Protein AF-A0A9Q8IME8-F1 (afdb_monomer_lite)

pLDDT: mean 80.78, std 16.56, range [41.34, 97.31]

Foldseek 3Di:
DWDFLVRLCVLLVHDSVVLVVVCVVVVQDFDDQDPNTGTHDLVSSLVSCVVSVNDDPVNPVPPPDPVVVVVVVVVVVVVVVVVVVVVVVVVVVVVVVVVVVVVVVVVVVVVVVVVVVVVVVVVVVVVVVVVVVCVVPPPDDDDDDPPDPPPPPD

Secondary structure (DSSP, 8-state):
--EEHHHHHHHHT--HHHHHHHHHHTT----EEETTEEEE-HHHHHHHHHHTT---HHHHTT---HHHHHHHHHHHHHHHHHHHHHHHHHHHHHHHHHHHHHHHHHHHHHHHHHHHHHHHHHHHHHHHHHHHHHHTT-----------TTTT--

Radius of gyration: 44.39 Å; chains: 1; bounding box: 103×38×106 Å

Organism: NCBI:txid1899430

Structure (mmCIF, N/CA/C/O backbone):
data_AF-A0A9Q8IME8-F1
#
_entry.id   AF-A0A9Q8IME8-F1
#
loop_
_atom_site.group_PDB
_atom_site.id
_atom_site.type_symbol
_atom_site.label_atom_id
_atom_site.label_alt_id
_atom_site.label_comp_id
_atom_site.label_asym_id
_atom_site.label_entity_id
_atom_site.label_seq_id
_atom_site.pdbx_PDB_ins_code
_atom_site.Cartn_x
_atom_site.Cartn_y
_atom_site.Cartn_z
_atom_site.occupancy
_atom_site.B_iso_or_equiv
_atom_site.auth_seq_id
_atom_site.auth_comp_id
_atom_site.auth_asym_id
_atom_site.auth_atom_id
_atom_site.pdbx_PDB_model_num
ATOM 1 N N . MET A 1 1 ? 28.560 6.405 -28.138 1.00 79.06 1 MET A N 1
ATOM 2 C CA . MET A 1 1 ? 29.482 5.252 -28.256 1.00 79.06 1 MET A CA 1
ATOM 3 C C . MET A 1 1 ? 28.680 3.964 -28.167 1.00 79.06 1 MET A C 1
ATOM 5 O O . MET A 1 1 ? 27.737 3.918 -27.381 1.00 79.06 1 MET A O 1
ATOM 9 N N . ASN A 1 2 ? 29.039 2.941 -28.942 1.00 86.38 2 ASN A N 1
ATOM 10 C CA . ASN A 1 2 ? 28.345 1.652 -28.912 1.00 86.38 2 ASN A CA 1
ATOM 11 C C . ASN A 1 2 ? 28.849 0.824 -27.726 1.00 86.38 2 ASN A C 1
ATOM 13 O O . ASN A 1 2 ? 30.058 0.684 -27.546 1.00 86.38 2 ASN A O 1
ATOM 17 N N . LYS A 1 3 ? 27.932 0.315 -26.897 1.00 89.38 3 LYS A N 1
ATOM 18 C CA . LYS A 1 3 ? 28.258 -0.471 -25.697 1.00 89.38 3 LYS A CA 1
ATOM 19 C C . LYS A 1 3 ? 27.879 -1.936 -25.884 1.00 89.38 3 LYS A C 1
ATOM 21 O O . LYS A 1 3 ? 26.931 -2.268 -26.597 1.00 89.38 3 LYS A O 1
ATOM 26 N N . THR A 1 4 ? 28.638 -2.815 -25.240 1.00 93.12 4 THR A N 1
ATOM 27 C CA . THR A 1 4 ? 28.345 -4.255 -25.165 1.00 93.12 4 THR A CA 1
ATOM 28 C C . THR A 1 4 ? 27.375 -4.559 -24.026 1.00 93.12 4 THR A C 1
ATOM 30 O O . THR A 1 4 ? 27.270 -3.791 -23.071 1.00 93.12 4 THR A O 1
ATOM 33 N N . ILE A 1 5 ? 26.722 -5.724 -24.066 1.00 91.56 5 ILE A N 1
ATOM 34 C CA . ILE A 1 5 ? 25.859 -6.193 -22.963 1.00 91.56 5 ILE A CA 1
ATOM 35 C C . ILE A 1 5 ? 26.624 -6.287 -21.647 1.00 91.56 5 ILE A C 1
ATOM 37 O O . ILE A 1 5 ? 26.067 -5.962 -20.607 1.00 91.56 5 ILE A O 1
ATOM 41 N N . LYS A 1 6 ? 27.900 -6.692 -21.682 1.00 92.38 6 LYS A N 1
ATOM 42 C CA . LYS A 1 6 ? 28.738 -6.734 -20.479 1.00 92.38 6 LYS A CA 1
ATOM 43 C C . LYS A 1 6 ? 28.860 -5.344 -19.857 1.00 92.38 6 LYS A C 1
ATOM 45 O O . LYS A 1 6 ? 28.536 -5.190 -18.694 1.00 92.38 6 LYS A O 1
ATOM 50 N N . GLN A 1 7 ? 29.232 -4.343 -20.649 1.00 91.44 7 GLN A N 1
ATOM 51 C CA . GLN A 1 7 ? 29.352 -2.969 -20.158 1.00 91.44 7 GLN A CA 1
ATOM 52 C C . GLN A 1 7 ? 28.011 -2.421 -19.661 1.00 91.44 7 GLN A C 1
ATOM 54 O O . GLN A 1 7 ? 27.973 -1.778 -18.624 1.00 91.44 7 GLN A O 1
ATOM 59 N N . MET A 1 8 ? 26.914 -2.692 -20.373 1.00 90.31 8 MET A N 1
ATOM 60 C CA . MET A 1 8 ? 25.571 -2.281 -19.950 1.00 90.31 8 MET A CA 1
ATOM 61 C C . MET A 1 8 ? 25.170 -2.929 -18.616 1.00 90.31 8 MET A C 1
ATOM 63 O O . MET A 1 8 ? 24.669 -2.243 -17.733 1.00 90.31 8 MET A O 1
ATOM 67 N N . ALA A 1 9 ? 25.431 -4.227 -18.453 1.00 92.12 9 ALA A N 1
ATOM 68 C CA . ALA A 1 9 ? 25.197 -4.967 -17.215 1.00 92.12 9 ALA A CA 1
ATOM 69 C C . ALA A 1 9 ? 26.011 -4.411 -16.047 1.00 92.12 9 ALA A C 1
ATOM 71 O O . ALA A 1 9 ? 25.449 -4.180 -14.981 1.00 92.12 9 ALA A O 1
ATOM 72 N N . ASP A 1 10 ? 27.302 -4.162 -16.273 1.00 92.88 10 ASP A N 1
ATOM 73 C CA . ASP A 1 10 ? 28.213 -3.637 -15.257 1.00 92.88 10 ASP A CA 1
ATOM 74 C C . ASP A 1 10 ? 27.793 -2.212 -14.829 1.00 92.88 10 ASP A C 1
ATOM 76 O O . ASP A 1 10 ? 27.796 -1.907 -13.642 1.00 92.88 10 ASP A O 1
ATOM 80 N N . ILE A 1 11 ? 27.346 -1.367 -15.772 1.00 89.06 11 ILE A N 1
ATOM 81 C CA . ILE A 1 11 ? 26.822 -0.010 -15.505 1.00 89.06 11 ILE A CA 1
ATOM 82 C C . ILE A 1 11 ? 25.523 -0.051 -14.685 1.00 89.06 11 ILE A C 1
ATOM 84 O O . ILE A 1 11 ? 25.350 0.731 -13.755 1.00 89.06 11 ILE A O 1
ATOM 88 N N . MET A 1 12 ? 24.604 -0.951 -15.039 1.00 87.75 12 MET A N 1
ATOM 89 C CA . MET A 1 12 ? 23.302 -1.086 -14.377 1.00 87.75 12 MET A CA 1
ATOM 90 C C . MET A 1 12 ? 23.356 -1.898 -13.075 1.00 87.75 12 MET A C 1
ATOM 92 O O . MET A 1 12 ? 22.376 -1.921 -12.338 1.00 87.75 12 MET A O 1
ATOM 96 N N . GLY A 1 13 ? 24.452 -2.615 -12.811 1.00 89.69 13 GLY A N 1
ATOM 97 C CA . GLY A 1 13 ? 24.538 -3.566 -11.702 1.00 89.69 13 GLY A CA 1
ATOM 98 C C . GLY A 1 13 ? 23.589 -4.765 -11.842 1.00 89.69 13 GLY A C 1
ATOM 99 O O . GLY A 1 13 ? 23.205 -5.367 -10.842 1.00 89.69 13 GLY A O 1
ATOM 100 N N . ILE A 1 14 ? 23.181 -5.123 -13.067 1.00 91.31 14 ILE A N 1
ATOM 101 C CA . ILE A 1 14 ? 22.224 -6.214 -13.324 1.00 91.31 14 ILE A CA 1
ATOM 102 C C . ILE A 1 14 ? 22.875 -7.402 -14.026 1.00 91.31 14 ILE A C 1
ATOM 104 O O . ILE A 1 14 ? 23.868 -7.285 -14.737 1.00 91.31 14 ILE A O 1
ATOM 108 N N . ASN A 1 15 ? 22.275 -8.583 -13.876 1.00 93.44 15 ASN A N 1
ATOM 109 C CA . ASN A 1 15 ? 22.768 -9.791 -14.531 1.00 93.44 15 ASN A CA 1
ATOM 110 C C . ASN A 1 15 ? 22.649 -9.685 -16.067 1.00 93.44 15 ASN A C 1
ATOM 112 O O . ASN A 1 15 ? 21.565 -9.425 -16.594 1.00 93.44 15 ASN A O 1
ATOM 116 N N . LYS A 1 16 ? 23.738 -9.986 -16.789 1.00 94.12 16 LYS A N 1
ATOM 117 C CA . LYS A 1 16 ? 23.797 -10.015 -18.266 1.00 94.12 16 LYS A CA 1
ATOM 118 C C . LYS A 1 16 ? 22.659 -10.818 -18.894 1.00 94.12 16 LYS A C 1
ATOM 120 O O . LYS A 1 16 ? 22.121 -10.410 -19.917 1.00 94.12 16 LYS A O 1
ATOM 125 N N . LEU A 1 17 ? 22.269 -11.935 -18.276 1.00 93.62 17 LEU A N 1
ATOM 126 C CA . LEU A 1 17 ? 21.200 -12.806 -18.762 1.00 93.62 17 LEU A CA 1
ATOM 127 C C . LEU A 1 17 ? 19.836 -12.106 -18.772 1.00 93.62 17 LEU A C 1
ATOM 129 O O . LEU A 1 17 ? 19.024 -12.374 -19.653 1.00 93.62 17 LEU A O 1
ATOM 133 N N . ARG A 1 18 ? 19.581 -11.177 -17.838 1.00 93.19 18 ARG A N 1
ATOM 134 C CA . ARG A 1 18 ? 18.352 -10.367 -17.857 1.00 93.19 18 ARG A CA 1
ATOM 135 C C . ARG A 1 18 ? 18.310 -9.453 -19.077 1.00 93.19 18 ARG A C 1
ATOM 137 O O . ARG A 1 18 ? 17.263 -9.342 -19.705 1.00 93.19 18 ARG A O 1
ATOM 144 N N . ILE A 1 19 ? 19.447 -8.856 -19.433 1.00 92.31 19 ILE A N 1
ATOM 145 C CA . ILE A 1 19 ? 19.562 -8.015 -20.628 1.00 92.31 19 ILE A CA 1
ATOM 146 C C . ILE A 1 19 ? 19.405 -8.864 -21.894 1.00 92.31 19 ILE A C 1
ATOM 148 O O . ILE A 1 19 ? 18.641 -8.477 -22.769 1.00 92.31 19 ILE A O 1
ATOM 152 N N . TYR A 1 20 ? 20.050 -10.037 -21.972 1.00 93.56 20 TYR A N 1
ATOM 153 C CA . TYR A 1 20 ? 19.874 -10.966 -23.100 1.00 93.56 20 TYR A CA 1
ATOM 154 C C . TYR A 1 20 ? 18.406 -11.347 -23.299 1.00 93.56 20 TYR A C 1
ATOM 156 O O . TYR A 1 20 ? 17.873 -11.161 -24.384 1.00 93.56 20 TYR A O 1
ATOM 164 N N . ARG A 1 21 ? 17.720 -11.768 -22.230 1.00 94.19 21 ARG A N 1
ATOM 165 C CA . ARG A 1 21 ? 16.289 -12.105 -22.279 1.00 94.19 21 ARG A CA 1
ATOM 166 C C . ARG A 1 21 ? 15.424 -10.957 -22.786 1.00 94.19 21 ARG A C 1
ATOM 168 O O . ARG A 1 21 ? 14.466 -11.192 -23.512 1.00 94.19 21 ARG A O 1
ATOM 175 N N . PHE A 1 22 ? 15.730 -9.728 -22.380 1.00 92.69 22 PHE A N 1
ATOM 176 C CA . PHE A 1 22 ? 14.997 -8.556 -22.845 1.00 92.69 22 PHE A CA 1
ATOM 177 C C . PHE A 1 22 ? 15.259 -8.266 -24.328 1.00 92.69 22 PHE A C 1
ATOM 179 O O . PHE A 1 22 ? 14.318 -7.977 -25.062 1.00 92.69 22 PHE A O 1
ATOM 186 N N . ILE A 1 23 ? 16.513 -8.377 -24.767 1.00 91.94 23 ILE A N 1
ATOM 187 C CA . ILE A 1 23 ? 16.913 -8.196 -26.167 1.00 91.94 23 ILE A CA 1
ATOM 188 C C . ILE A 1 23 ? 16.227 -9.223 -27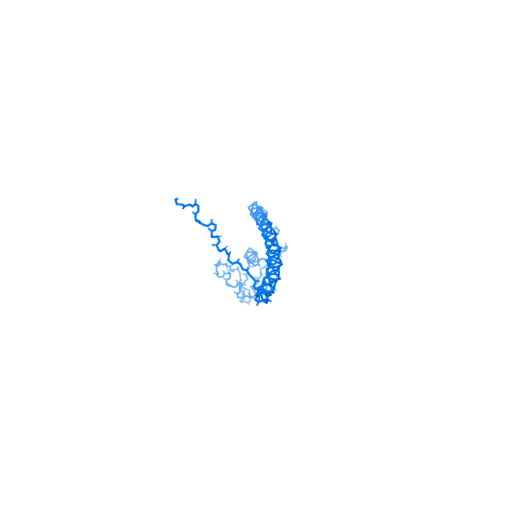.064 1.00 91.94 23 ILE A C 1
ATOM 190 O O . ILE A 1 23 ? 15.645 -8.830 -28.070 1.00 91.94 23 ILE A O 1
ATOM 194 N N . ASP A 1 24 ? 16.242 -10.497 -26.666 1.00 92.12 24 ASP A N 1
ATOM 195 C CA . ASP A 1 24 ? 15.622 -11.588 -27.421 1.00 92.12 24 ASP A CA 1
ATOM 196 C C . ASP A 1 24 ? 14.093 -11.445 -27.456 1.00 92.12 24 ASP A C 1
ATOM 198 O O . ASP A 1 24 ? 13.475 -11.670 -28.485 1.00 92.12 24 ASP A O 1
ATOM 202 N N . LYS A 1 25 ? 13.466 -11.015 -26.351 1.00 92.75 25 LYS A N 1
ATOM 203 C CA . LYS A 1 25 ? 12.008 -10.812 -26.285 1.00 92.75 25 LYS A CA 1
ATOM 204 C C . LYS A 1 25 ? 11.512 -9.668 -27.179 1.00 92.75 25 LYS A C 1
ATOM 206 O O . LYS A 1 25 ? 10.365 -9.701 -27.610 1.00 92.75 25 LYS A O 1
ATOM 211 N N . ASN A 1 26 ? 12.330 -8.638 -27.388 1.00 90.75 26 ASN A N 1
ATOM 212 C CA . ASN A 1 26 ? 11.953 -7.430 -28.132 1.00 90.75 26 ASN A CA 1
ATOM 213 C C . ASN A 1 26 ? 12.647 -7.342 -29.501 1.00 90.75 26 ASN A C 1
ATOM 215 O O . ASN A 1 26 ? 12.661 -6.269 -30.102 1.00 90.75 26 ASN A O 1
ATOM 219 N N . ASP A 1 27 ? 13.268 -8.435 -29.958 1.00 89.12 27 ASP A N 1
ATOM 220 C CA . ASP A 1 27 ? 13.984 -8.533 -31.234 1.00 89.12 27 ASP A CA 1
ATOM 221 C C . ASP A 1 27 ? 14.959 -7.366 -31.492 1.00 89.12 27 ASP A C 1
ATOM 223 O O . ASP A 1 27 ? 15.079 -6.828 -32.601 1.00 89.12 27 ASP A O 1
ATOM 227 N N . ILE A 1 28 ? 15.687 -6.949 -30.448 1.00 89.62 28 ILE A N 1
ATOM 228 C CA . ILE A 1 28 ? 16.588 -5.794 -30.527 1.00 89.62 28 ILE A CA 1
ATOM 229 C C . ILE A 1 28 ? 17.846 -6.181 -31.307 1.00 89.62 28 ILE A C 1
ATOM 231 O O . ILE A 1 28 ? 18.695 -6.949 -30.846 1.00 89.62 28 ILE A O 1
ATOM 235 N N . LYS A 1 29 ? 18.008 -5.597 -32.497 1.00 88.56 29 LYS A N 1
ATOM 236 C CA . LYS A 1 29 ? 19.150 -5.883 -33.372 1.00 88.56 29 LYS A CA 1
ATOM 237 C C . LYS A 1 29 ? 20.446 -5.279 -32.827 1.00 88.56 29 LYS A C 1
ATOM 239 O O . LYS A 1 29 ? 20.508 -4.112 -32.440 1.00 88.56 29 LYS A O 1
ATOM 244 N N . SER A 1 30 ? 21.511 -6.079 -32.847 1.00 87.88 30 SER A N 1
ATOM 245 C CA . SER A 1 30 ? 22.869 -5.596 -32.592 1.00 87.88 30 SER A CA 1
ATOM 246 C C . SER A 1 30 ? 23.374 -4.773 -33.772 1.00 87.88 30 SER A C 1
ATOM 248 O O . SER A 1 30 ? 23.145 -5.143 -34.920 1.00 87.88 30 SER A O 1
ATOM 250 N N . SER A 1 31 ? 24.124 -3.715 -33.485 1.00 84.56 31 SER A N 1
ATOM 251 C CA . SER A 1 31 ? 24.699 -2.829 -34.500 1.00 84.56 31 SER A CA 1
ATOM 252 C C . SER A 1 31 ? 25.931 -3.447 -35.155 1.00 84.56 31 SER A C 1
ATOM 254 O O . SER A 1 31 ? 25.994 -3.620 -36.369 1.00 84.56 31 SER A O 1
ATOM 256 N N . LYS A 1 32 ? 26.923 -3.819 -34.338 1.00 84.31 32 LYS A N 1
ATOM 257 C CA . LYS A 1 32 ? 28.200 -4.385 -34.797 1.00 84.31 32 LYS A CA 1
ATOM 258 C C . LYS A 1 32 ? 28.719 -5.414 -33.811 1.00 84.31 32 LYS A C 1
ATOM 260 O O . LYS A 1 32 ? 28.449 -5.316 -32.613 1.00 84.31 32 LYS A O 1
ATOM 265 N N . THR A 1 33 ? 29.533 -6.338 -34.295 1.00 86.81 33 THR A N 1
ATOM 266 C CA . THR A 1 33 ? 30.288 -7.263 -33.447 1.00 86.81 33 THR A CA 1
ATOM 267 C C . THR A 1 33 ? 31.737 -6.799 -33.399 1.00 86.81 33 THR A C 1
ATOM 269 O O . THR A 1 33 ? 32.400 -6.759 -34.430 1.00 86.81 33 THR A O 1
ATOM 272 N N . ILE A 1 34 ? 32.221 -6.425 -32.215 1.00 83.06 34 ILE A N 1
ATOM 273 C CA . ILE A 1 34 ? 33.609 -5.995 -31.994 1.00 83.06 34 ILE A CA 1
ATOM 274 C C . ILE A 1 34 ? 34.245 -6.994 -31.031 1.00 83.06 34 ILE A C 1
ATOM 276 O O . ILE A 1 34 ? 33.692 -7.246 -29.962 1.00 83.06 34 ILE A O 1
ATOM 280 N N . ASN A 1 35 ? 35.381 -7.587 -31.411 1.00 81.12 35 ASN A N 1
ATOM 281 C CA . ASN A 1 35 ? 36.097 -8.597 -30.617 1.00 81.12 35 ASN A CA 1
ATOM 282 C C . ASN A 1 35 ? 35.188 -9.744 -30.126 1.00 81.12 35 ASN A C 1
ATOM 284 O O . ASN A 1 35 ? 35.228 -10.132 -28.961 1.00 81.12 35 ASN A O 1
ATOM 288 N N . GLY A 1 36 ? 34.303 -10.239 -30.999 1.00 80.69 36 GLY A N 1
ATOM 289 C CA . GLY A 1 36 ? 33.353 -11.313 -30.678 1.00 80.69 36 GLY A CA 1
ATOM 290 C C . GLY A 1 36 ? 32.161 -10.894 -29.804 1.00 80.69 36 GLY A C 1
ATOM 291 O O . GLY A 1 36 ? 31.260 -11.700 -29.584 1.00 80.69 36 GLY A O 1
ATOM 292 N N . ALA A 1 37 ? 32.097 -9.641 -29.341 1.00 86.69 37 ALA A N 1
ATOM 293 C CA . ALA A 1 37 ? 30.993 -9.127 -28.538 1.00 86.69 37 ALA A CA 1
ATOM 294 C C . ALA A 1 37 ? 30.022 -8.281 -29.376 1.00 86.69 37 ALA A C 1
ATOM 296 O O . ALA A 1 37 ? 30.426 -7.352 -30.080 1.00 86.69 37 ALA A O 1
ATOM 297 N N . LYS A 1 38 ? 28.717 -8.563 -29.255 1.00 90.56 38 LYS A N 1
ATOM 298 C CA . LYS A 1 38 ? 27.653 -7.741 -29.849 1.00 90.56 38 LYS A CA 1
ATOM 299 C C . LYS A 1 38 ? 27.597 -6.373 -29.160 1.00 90.56 38 LYS A C 1
ATOM 301 O O . LYS A 1 38 ? 27.493 -6.286 -27.933 1.00 90.56 38 LYS A O 1
ATOM 306 N N . THR A 1 39 ? 27.638 -5.318 -29.961 1.00 91.62 39 THR A N 1
ATOM 307 C CA . THR A 1 39 ? 27.492 -3.922 -29.538 1.00 91.62 39 THR A CA 1
ATOM 308 C C . THR A 1 39 ? 26.165 -3.358 -30.027 1.00 91.62 39 THR A C 1
ATOM 310 O O . THR A 1 39 ? 25.659 -3.751 -31.080 1.00 91.62 39 THR A O 1
ATOM 313 N N . TYR A 1 40 ? 25.602 -2.439 -29.254 1.00 90.75 40 TYR A N 1
ATOM 314 C CA . TYR A 1 40 ? 24.282 -1.862 -29.497 1.00 90.75 40 TYR A CA 1
ATOM 315 C C . TYR A 1 40 ? 24.414 -0.361 -29.741 1.00 90.75 40 TYR A C 1
ATOM 317 O O . TYR A 1 40 ? 25.242 0.294 -29.103 1.00 90.75 40 TYR A O 1
ATOM 325 N N . ASP A 1 41 ? 23.623 0.182 -30.667 1.00 90.62 41 ASP A N 1
ATOM 326 C CA . ASP A 1 41 ? 23.587 1.624 -30.947 1.00 90.62 41 ASP A CA 1
ATOM 327 C C . ASP A 1 41 ? 22.918 2.398 -29.811 1.00 90.62 41 ASP A C 1
ATOM 329 O O . ASP A 1 41 ? 22.278 1.816 -28.935 1.00 90.62 41 ASP A O 1
ATOM 333 N N . LYS A 1 42 ? 23.054 3.731 -29.818 1.00 87.38 42 LYS A N 1
ATOM 334 C CA . LYS A 1 42 ? 22.507 4.595 -28.760 1.00 87.38 42 LYS A CA 1
ATOM 335 C C . LYS A 1 42 ? 20.996 4.394 -28.570 1.00 87.38 42 LYS A C 1
ATOM 337 O O . LYS A 1 42 ? 20.548 4.345 -27.435 1.00 87.38 42 LYS A O 1
ATOM 342 N N . THR A 1 43 ? 20.237 4.207 -29.649 1.00 86.38 43 THR A N 1
ATOM 343 C CA . THR A 1 43 ? 18.782 3.963 -29.611 1.00 86.38 43 THR A CA 1
ATOM 344 C C . THR A 1 43 ? 18.432 2.659 -28.891 1.00 86.38 43 THR A C 1
ATOM 346 O O . THR A 1 43 ? 17.637 2.661 -27.954 1.00 86.38 43 THR A O 1
ATOM 349 N N . ALA A 1 44 ? 19.085 1.557 -29.268 1.00 87.69 44 ALA A N 1
ATOM 350 C CA . ALA A 1 44 ? 18.925 0.257 -28.620 1.00 87.69 44 ALA A CA 1
ATOM 351 C C . ALA A 1 44 ? 19.371 0.294 -27.149 1.00 87.69 44 ALA A C 1
ATOM 353 O O . ALA A 1 44 ? 18.703 -0.271 -26.288 1.00 87.69 44 ALA A O 1
ATOM 354 N N . GLN A 1 45 ? 20.463 1.004 -26.846 1.00 88.81 45 GLN A N 1
ATOM 355 C CA . GLN A 1 45 ? 20.916 1.221 -25.472 1.00 88.81 45 GLN A CA 1
ATOM 356 C C . GLN A 1 45 ? 19.866 1.971 -24.641 1.00 88.81 45 GLN A C 1
ATOM 358 O O . GLN A 1 45 ? 19.556 1.524 -23.543 1.00 88.81 45 GLN A O 1
ATOM 363 N N . THR A 1 46 ? 19.287 3.063 -25.155 1.00 85.69 46 THR A N 1
ATOM 364 C CA . THR A 1 46 ? 18.240 3.825 -24.451 1.00 85.69 46 THR A CA 1
ATOM 365 C C . THR A 1 46 ? 17.015 2.961 -24.159 1.00 85.69 46 THR A C 1
ATOM 367 O O . THR A 1 46 ? 16.517 2.985 -23.040 1.00 85.69 46 THR A O 1
ATOM 370 N N . LEU A 1 47 ? 16.563 2.145 -25.117 1.00 87.56 47 LEU A N 1
ATOM 371 C CA . LEU A 1 47 ? 15.445 1.217 -24.896 1.00 87.56 47 LEU A CA 1
ATOM 372 C C . LEU A 1 47 ? 15.742 0.215 -23.772 1.00 87.56 47 LEU A C 1
ATOM 374 O O . LEU A 1 47 ? 14.897 -0.018 -22.909 1.00 87.56 47 LEU A O 1
ATOM 378 N N . ILE A 1 48 ? 16.955 -0.344 -23.760 1.00 88.50 48 ILE A N 1
ATOM 379 C CA . ILE A 1 48 ? 17.401 -1.270 -22.715 1.00 88.50 48 ILE A CA 1
ATOM 380 C C . ILE A 1 48 ? 17.447 -0.559 -21.356 1.00 88.50 48 ILE A C 1
ATOM 382 O O . ILE A 1 48 ? 16.861 -1.059 -20.399 1.00 88.50 48 ILE A O 1
ATOM 386 N N . TYR A 1 49 ? 18.095 0.605 -21.260 1.00 89.44 49 TYR A N 1
ATOM 387 C CA . TYR A 1 49 ? 18.202 1.353 -20.003 1.00 89.44 49 TYR A CA 1
ATOM 388 C C . TYR A 1 49 ? 16.831 1.765 -19.457 1.00 89.44 49 TYR A C 1
ATOM 390 O O . TYR A 1 49 ? 16.557 1.534 -18.280 1.00 89.44 49 TYR A O 1
ATOM 398 N N . ASN A 1 50 ? 15.945 2.282 -20.314 1.00 85.88 50 ASN A N 1
ATOM 399 C CA . ASN A 1 50 ? 14.599 2.703 -19.925 1.00 85.88 50 ASN A CA 1
ATOM 400 C C . ASN A 1 50 ? 13.769 1.534 -19.385 1.00 85.88 50 ASN A C 1
ATOM 402 O O . ASN A 1 50 ? 13.101 1.684 -18.366 1.00 85.88 50 ASN A O 1
ATOM 406 N N . ASN A 1 51 ? 13.850 0.353 -20.011 1.00 88.19 51 ASN A N 1
ATOM 407 C CA . ASN A 1 51 ? 13.144 -0.834 -19.526 1.00 88.19 51 ASN A CA 1
ATOM 408 C C . ASN A 1 51 ? 13.580 -1.242 -18.109 1.00 88.19 51 ASN A C 1
ATOM 410 O O . ASN A 1 51 ? 12.765 -1.717 -17.321 1.00 88.19 51 ASN A O 1
ATOM 414 N N . PHE A 1 52 ? 14.861 -1.073 -17.781 1.00 87.62 52 PHE A N 1
ATOM 415 C CA . PHE A 1 52 ? 15.396 -1.404 -16.459 1.00 87.62 52 PHE A CA 1
ATOM 416 C C . PHE A 1 52 ? 15.370 -0.224 -15.475 1.00 87.62 52 PHE A C 1
ATOM 418 O O . PHE A 1 52 ? 15.918 -0.346 -14.384 1.00 87.62 52 PHE A O 1
ATOM 425 N N . GLY A 1 53 ? 14.732 0.897 -15.833 1.00 80.38 53 GLY A N 1
ATOM 426 C CA . GLY A 1 53 ? 14.636 2.082 -14.977 1.00 80.38 53 GLY A CA 1
ATOM 427 C C . GLY A 1 53 ? 15.975 2.783 -14.736 1.00 80.38 53 GLY A C 1
ATOM 428 O O . GLY A 1 53 ? 16.106 3.537 -13.775 1.00 80.38 53 GLY A O 1
ATOM 429 N N . TYR A 1 54 ? 16.980 2.531 -15.579 1.00 81.31 54 TYR A N 1
ATOM 430 C CA . TYR A 1 54 ? 18.298 3.132 -15.432 1.00 81.31 54 TYR A CA 1
ATOM 431 C C . TYR A 1 54 ? 18.313 4.536 -16.043 1.00 81.31 54 TYR A C 1
ATOM 433 O O . TYR A 1 54 ? 18.297 4.703 -17.264 1.00 81.31 54 TYR A O 1
ATOM 441 N N . GLN A 1 55 ? 18.360 5.551 -15.184 1.00 68.94 55 GLN A N 1
ATOM 442 C CA . GLN A 1 55 ? 18.409 6.954 -15.578 1.00 68.94 55 GLN A CA 1
ATOM 443 C C . GLN A 1 55 ? 19.867 7.395 -15.763 1.00 68.94 55 GLN A C 1
ATOM 445 O O . GLN A 1 55 ? 20.560 7.699 -14.801 1.00 68.94 55 GLN A O 1
ATOM 450 N N . ASN A 1 56 ? 20.350 7.408 -17.009 1.00 65.62 56 ASN A N 1
ATOM 451 C CA . ASN A 1 56 ? 21.594 8.105 -17.351 1.00 65.62 56 ASN A CA 1
ATOM 452 C C . ASN A 1 56 ? 21.273 9.526 -17.838 1.00 65.62 56 ASN A C 1
ATOM 454 O O . ASN A 1 56 ? 20.608 9.671 -18.869 1.00 65.62 56 ASN A O 1
ATOM 458 N N . ASP A 1 57 ? 21.862 10.550 -17.220 1.00 57.69 57 ASP A N 1
ATOM 459 C CA . ASP A 1 57 ? 21.727 11.955 -17.646 1.00 57.69 57 ASP A CA 1
ATOM 460 C C . ASP A 1 57 ? 22.136 12.194 -19.119 1.00 57.69 57 ASP A C 1
ATOM 462 O O . ASP A 1 57 ? 21.551 13.028 -19.813 1.00 57.69 57 ASP A O 1
ATOM 466 N N . ASP A 1 58 ? 23.068 11.394 -19.653 1.00 59.09 58 ASP A N 1
ATOM 467 C CA . ASP A 1 58 ? 23.541 11.454 -21.050 1.00 59.09 58 ASP A CA 1
ATOM 468 C C . ASP A 1 58 ? 22.517 10.974 -22.108 1.00 59.09 58 ASP A C 1
ATOM 470 O O . ASP A 1 58 ? 22.699 11.183 -23.321 1.00 59.09 58 ASP A O 1
ATOM 474 N N . TYR A 1 59 ? 21.461 10.277 -21.675 1.00 55.22 59 TYR A N 1
ATOM 475 C CA . TYR A 1 59 ? 20.456 9.648 -22.547 1.00 55.22 59 TYR A CA 1
ATOM 476 C C . TYR A 1 59 ? 19.046 10.214 -22.327 1.00 55.22 59 TYR A C 1
ATOM 478 O O . TYR A 1 59 ? 18.168 9.935 -23.140 1.00 55.22 59 TYR A O 1
ATOM 486 N N . ILE A 1 60 ? 18.842 11.041 -21.294 1.00 53.47 60 ILE A N 1
ATOM 487 C CA . ILE A 1 60 ? 17.546 11.658 -20.957 1.00 53.47 60 ILE A CA 1
ATOM 488 C C . ILE A 1 60 ? 17.276 12.942 -21.765 1.00 53.47 60 ILE A C 1
ATOM 490 O O . ILE A 1 60 ? 16.123 13.285 -22.005 1.00 53.47 60 ILE A O 1
ATOM 494 N N . LYS A 1 61 ? 18.305 13.616 -22.297 1.00 47.00 61 LYS A N 1
ATOM 495 C CA . LYS A 1 61 ? 18.173 14.907 -23.015 1.00 47.00 61 LYS A CA 1
ATOM 496 C C . LYS A 1 61 ? 17.523 14.855 -24.415 1.00 47.00 61 LYS A C 1
ATOM 498 O O . LYS A 1 61 ? 17.757 15.750 -25.217 1.00 47.00 61 LYS A O 1
ATOM 503 N N . GLY A 1 62 ? 16.768 13.811 -24.758 1.00 46.66 62 GLY A N 1
ATOM 504 C CA . GLY A 1 62 ? 16.313 13.582 -26.137 1.00 46.66 62 GLY A CA 1
ATOM 505 C C . GLY A 1 62 ? 14.832 13.283 -26.344 1.00 46.66 62 GLY A C 1
ATOM 506 O O . GLY A 1 62 ? 14.471 12.966 -27.472 1.00 46.66 62 GLY A O 1
ATOM 507 N N . SER A 1 63 ? 13.987 13.345 -25.312 1.00 48.31 63 SER A N 1
ATOM 508 C CA . SER A 1 63 ? 12.547 13.091 -25.467 1.00 48.31 63 SER A CA 1
ATOM 509 C C . SER A 1 63 ? 11.725 14.281 -24.979 1.00 48.31 63 SER A C 1
ATOM 511 O O . SER A 1 63 ? 10.978 14.187 -24.013 1.00 48.31 63 SER A O 1
ATOM 513 N N . ASP A 1 64 ? 11.827 15.409 -25.686 1.00 49.25 64 ASP A N 1
ATOM 514 C CA . ASP A 1 64 ? 10.807 16.472 -25.661 1.00 49.25 64 ASP A CA 1
ATOM 515 C C . ASP A 1 64 ? 9.576 16.030 -26.478 1.00 49.25 64 ASP A C 1
ATOM 517 O O . ASP A 1 64 ? 9.065 16.737 -27.348 1.00 49.25 64 ASP A O 1
ATOM 521 N N . ASN A 1 65 ? 9.105 14.806 -26.241 1.00 56.19 65 ASN A N 1
ATOM 522 C CA . ASN A 1 65 ? 7.908 14.297 -26.879 1.00 56.19 65 ASN A CA 1
ATOM 523 C C . ASN A 1 65 ? 6.716 14.712 -26.021 1.00 56.19 65 ASN A C 1
ATOM 525 O O . ASN A 1 65 ? 6.557 14.273 -24.887 1.00 56.19 65 ASN A O 1
ATOM 529 N N . LYS A 1 66 ? 5.835 15.540 -26.586 1.00 57.19 66 LYS A N 1
ATOM 530 C CA . LYS A 1 66 ? 4.547 15.954 -25.994 1.00 57.19 66 LYS A CA 1
ATOM 531 C C . LYS A 1 66 ? 3.735 14.769 -25.427 1.00 57.19 66 LYS A C 1
ATOM 533 O O . LYS A 1 66 ? 2.976 14.944 -24.482 1.00 57.19 66 LYS A O 1
ATOM 538 N N . ALA A 1 67 ? 3.936 13.569 -25.980 1.00 58.62 67 ALA A N 1
ATOM 539 C CA . ALA A 1 67 ? 3.364 12.312 -25.504 1.00 58.62 67 ALA A CA 1
ATOM 540 C C . ALA A 1 67 ? 3.887 11.873 -24.120 1.00 58.62 67 ALA A C 1
ATOM 542 O O . ALA A 1 67 ? 3.094 11.428 -23.299 1.00 58.62 67 ALA A O 1
ATOM 543 N N . ASP A 1 68 ? 5.179 12.053 -23.821 1.00 60.78 68 ASP A N 1
ATOM 544 C CA . ASP A 1 68 ? 5.749 11.704 -22.512 1.00 60.78 68 ASP A CA 1
ATOM 545 C C . ASP A 1 68 ? 5.208 12.623 -21.412 1.00 60.78 68 ASP A C 1
ATOM 547 O O . ASP A 1 68 ? 4.956 12.169 -20.298 1.00 60.78 68 ASP A O 1
ATOM 551 N N . LYS A 1 69 ? 4.949 13.898 -21.731 1.00 63.78 69 LYS A N 1
ATOM 552 C CA . LYS A 1 69 ? 4.339 14.844 -20.789 1.00 63.78 69 LYS A CA 1
ATOM 553 C C . LYS A 1 69 ? 2.903 14.452 -20.430 1.00 63.78 69 LYS A C 1
ATOM 555 O O . LYS A 1 69 ? 2.579 14.420 -19.249 1.00 63.78 69 LYS A O 1
ATOM 560 N N . ASN A 1 70 ? 2.093 14.071 -21.419 1.00 68.38 70 ASN A N 1
ATOM 561 C CA . ASN A 1 70 ? 0.731 13.584 -21.176 1.00 68.38 70 ASN A CA 1
ATOM 562 C C . ASN A 1 70 ? 0.729 12.290 -20.344 1.00 68.38 70 ASN A C 1
ATOM 564 O O . ASN A 1 70 ? -0.039 12.176 -19.398 1.00 68.38 70 ASN A O 1
ATOM 568 N N . ILE A 1 71 ? 1.637 11.346 -20.623 1.00 71.25 71 ILE A N 1
ATOM 569 C CA . ILE A 1 71 ? 1.767 10.106 -19.833 1.00 71.25 71 ILE A CA 1
ATOM 570 C C . ILE A 1 71 ? 2.199 10.408 -18.388 1.00 71.25 71 ILE A C 1
ATOM 572 O O . ILE A 1 71 ? 1.784 9.723 -17.454 1.00 71.25 71 ILE A O 1
ATOM 576 N N . ILE A 1 72 ? 3.054 11.413 -18.179 1.00 74.75 72 ILE A N 1
ATOM 577 C CA . ILE A 1 72 ? 3.455 11.857 -16.837 1.00 74.75 72 ILE A CA 1
ATOM 578 C C . ILE A 1 72 ? 2.276 12.516 -16.107 1.00 74.75 72 ILE A C 1
ATOM 580 O O . ILE A 1 72 ? 2.084 12.251 -14.923 1.00 74.75 72 ILE A O 1
ATOM 584 N N . GLU A 1 73 ? 1.479 13.334 -16.794 1.00 75.88 73 GLU A N 1
ATOM 585 C CA . GLU A 1 73 ? 0.274 13.962 -16.237 1.00 75.88 73 GLU A CA 1
ATOM 586 C C . GLU A 1 73 ? -0.777 12.909 -15.842 1.00 75.88 73 GLU A C 1
ATOM 588 O O . GLU A 1 73 ? -1.201 12.898 -14.688 1.00 75.88 73 GLU A O 1
ATOM 593 N N . GLU A 1 74 ? -1.077 11.936 -16.710 1.00 76.00 74 GLU A N 1
ATOM 594 C CA . GLU A 1 74 ? -1.978 10.809 -16.402 1.00 76.00 74 GLU A CA 1
ATOM 595 C C . GLU A 1 74 ? -1.488 9.984 -15.201 1.00 76.00 74 GLU A C 1
ATOM 597 O O . GLU A 1 74 ? -2.261 9.621 -14.311 1.00 76.00 74 GLU A O 1
ATOM 602 N N . LYS A 1 75 ? -0.178 9.711 -15.123 1.00 80.69 75 LYS A N 1
ATOM 603 C CA . LYS A 1 75 ? 0.412 9.021 -13.966 1.00 80.69 75 LYS A CA 1
ATOM 604 C C . LYS A 1 75 ? 0.280 9.837 -12.683 1.00 80.69 75 LYS A C 1
ATOM 606 O O . LYS A 1 75 ? 0.043 9.255 -11.629 1.00 80.69 75 LYS A O 1
ATOM 611 N N . ASN A 1 76 ? 0.425 11.158 -12.751 1.00 83.81 76 ASN A N 1
ATOM 612 C CA . ASN A 1 76 ? 0.275 12.032 -11.588 1.00 83.81 76 ASN A CA 1
ATOM 613 C C . ASN A 1 76 ? -1.178 12.096 -11.104 1.00 83.81 76 ASN A C 1
ATOM 615 O O . ASN A 1 76 ? -1.410 12.059 -9.895 1.00 83.81 76 ASN A O 1
ATOM 619 N N . GLU A 1 77 ? -2.147 12.140 -12.019 1.00 84.62 77 GLU A N 1
ATOM 620 C CA . GLU A 1 77 ? -3.573 12.064 -11.684 1.00 84.62 77 GLU A CA 1
ATOM 621 C C . GLU A 1 77 ? -3.923 10.727 -11.030 1.00 84.62 77 GLU A C 1
ATOM 623 O O . GLU A 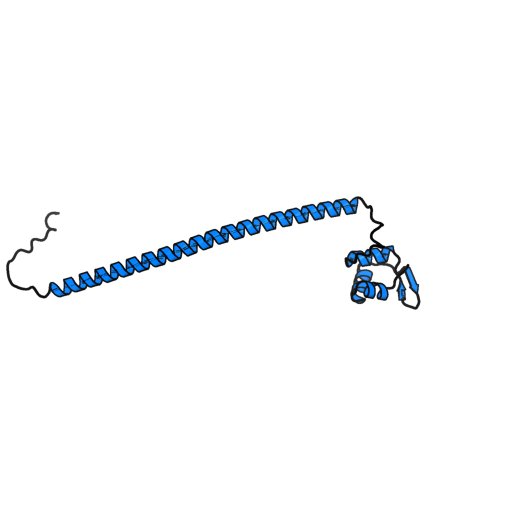1 77 ? -4.574 10.701 -9.987 1.00 84.62 77 GLU A O 1
ATOM 628 N N . PHE A 1 78 ? -3.407 9.619 -11.568 1.00 86.81 78 PHE A N 1
ATOM 629 C CA . PHE A 1 78 ? -3.600 8.296 -10.979 1.00 86.81 78 PHE A CA 1
ATOM 630 C C . PHE A 1 78 ? -2.963 8.174 -9.586 1.00 86.81 78 PHE A C 1
ATOM 632 O O . PHE A 1 78 ? -3.568 7.629 -8.665 1.00 86.81 78 PHE A O 1
ATOM 639 N N . ILE A 1 79 ? -1.763 8.734 -9.391 1.00 89.00 79 ILE A N 1
ATOM 640 C CA . ILE A 1 79 ? -1.117 8.795 -8.071 1.00 89.00 79 ILE A CA 1
ATOM 641 C C . ILE A 1 79 ? -1.957 9.615 -7.090 1.00 89.00 79 ILE A C 1
ATOM 643 O O . ILE A 1 79 ? -2.061 9.236 -5.924 1.00 89.00 79 ILE A O 1
ATOM 647 N N . LYS A 1 80 ? -2.545 10.731 -7.534 1.00 91.00 80 LYS A N 1
ATOM 648 C CA . LYS A 1 80 ? -3.426 11.546 -6.693 1.00 91.00 80 LYS A CA 1
ATOM 649 C C . LYS A 1 80 ? -4.675 10.762 -6.293 1.00 91.00 80 LYS A C 1
ATOM 651 O O . LYS A 1 80 ? -4.961 10.682 -5.108 1.00 91.00 80 LYS A O 1
ATOM 656 N N . PHE A 1 81 ? -5.333 10.107 -7.247 1.00 93.06 81 PHE A N 1
ATOM 657 C CA . PHE A 1 81 ? -6.489 9.255 -6.974 1.00 93.06 81 PHE A CA 1
ATOM 658 C C . PHE A 1 81 ? -6.172 8.161 -5.942 1.00 93.06 81 PHE A C 1
ATOM 660 O O . PHE A 1 81 ? -6.910 7.990 -4.978 1.00 93.06 81 PHE A O 1
ATOM 667 N N . ILE A 1 82 ? -5.032 7.473 -6.086 1.00 92.19 82 ILE A N 1
ATOM 668 C CA . ILE A 1 82 ? -4.597 6.462 -5.110 1.00 92.19 82 ILE A CA 1
ATOM 669 C C . ILE A 1 82 ? -4.368 7.078 -3.727 1.00 92.19 82 ILE A C 1
ATOM 671 O O . ILE A 1 82 ? -4.713 6.459 -2.723 1.00 92.19 82 ILE A O 1
ATOM 675 N N . LYS A 1 83 ? -3.763 8.269 -3.647 1.00 93.19 83 LYS A N 1
ATOM 676 C CA . LYS A 1 83 ? -3.554 8.953 -2.363 1.00 93.19 83 LYS A CA 1
ATOM 677 C C . LYS A 1 83 ? -4.879 9.292 -1.691 1.00 93.19 83 LYS A C 1
ATOM 679 O O . LYS A 1 83 ? -5.020 9.003 -0.507 1.00 93.19 83 LYS A O 1
ATOM 684 N N . ASP A 1 84 ? -5.823 9.834 -2.452 1.00 93.69 84 ASP A N 1
ATOM 685 C CA . ASP A 1 84 ? -7.150 10.195 -1.956 1.00 93.69 84 ASP A CA 1
ATOM 686 C C . ASP A 1 84 ? -7.895 8.937 -1.457 1.00 93.69 84 ASP A C 1
ATOM 688 O O . ASP A 1 84 ? -8.446 8.934 -0.357 1.00 93.69 84 ASP A O 1
ATOM 692 N N . GLU A 1 85 ? -7.825 7.820 -2.193 1.00 93.81 85 GLU A N 1
ATOM 693 C CA . GLU A 1 85 ? -8.441 6.551 -1.776 1.00 93.81 85 GLU A CA 1
ATOM 694 C C . GLU A 1 85 ? -7.775 5.951 -0.520 1.00 93.81 85 GLU A C 1
ATOM 696 O O . GLU A 1 85 ? -8.450 5.389 0.347 1.00 93.81 85 GLU A O 1
ATOM 701 N N . VAL A 1 86 ? -6.451 6.073 -0.384 1.00 94.00 86 VAL A N 1
ATOM 702 C CA . VAL A 1 86 ? -5.732 5.656 0.833 1.00 94.00 86 VAL A CA 1
ATOM 703 C C . VAL A 1 86 ? -6.143 6.510 2.031 1.00 94.00 86 VAL A C 1
ATOM 705 O O . VAL A 1 86 ? -6.352 5.970 3.118 1.00 94.00 86 VAL A O 1
ATOM 708 N N . GLU A 1 87 ? -6.279 7.821 1.849 1.00 94.62 87 GLU A N 1
ATOM 709 C CA . GLU A 1 87 ? -6.731 8.730 2.901 1.00 94.62 87 GLU A CA 1
ATOM 710 C C . GLU A 1 87 ? -8.162 8.401 3.344 1.00 94.62 87 GLU A C 1
ATOM 712 O O . GLU A 1 87 ? -8.428 8.285 4.541 1.00 94.62 87 GLU A O 1
ATOM 717 N N . GLU A 1 88 ? -9.070 8.147 2.398 1.00 95.44 88 GLU A N 1
ATOM 718 C CA . GLU A 1 88 ? -10.442 7.747 2.707 1.00 95.44 88 GLU A CA 1
ATOM 719 C C . GLU A 1 88 ? -10.490 6.428 3.493 1.00 95.44 88 GLU A C 1
ATOM 721 O O . GLU A 1 88 ? -11.174 6.338 4.517 1.00 95.44 88 GLU A O 1
ATOM 726 N N . LYS A 1 89 ? -9.721 5.415 3.075 1.00 94.81 89 LYS A N 1
ATOM 727 C CA . LYS A 1 89 ? -9.635 4.138 3.801 1.00 94.81 89 LYS A CA 1
ATOM 728 C C . LYS A 1 89 ? -9.051 4.311 5.204 1.00 94.81 89 LYS A C 1
ATOM 730 O O . LYS A 1 89 ? -9.547 3.679 6.133 1.00 94.81 89 LYS A O 1
ATOM 735 N N . ASN A 1 90 ? -8.051 5.173 5.387 1.00 94.94 90 ASN A N 1
ATOM 736 C CA . ASN A 1 90 ? -7.510 5.473 6.716 1.00 94.94 90 ASN A CA 1
ATOM 737 C C . ASN A 1 90 ? -8.561 6.143 7.612 1.00 94.94 90 ASN A C 1
ATOM 739 O O . ASN A 1 90 ? -8.748 5.723 8.750 1.00 94.94 90 ASN A O 1
ATOM 743 N N . ASN A 1 91 ? -9.326 7.098 7.079 1.00 95.44 91 ASN A N 1
ATOM 744 C CA . ASN A 1 91 ? -10.429 7.721 7.813 1.00 95.44 91 ASN A CA 1
ATOM 745 C C . ASN A 1 91 ? -11.512 6.698 8.209 1.00 95.44 91 ASN A C 1
ATOM 747 O O . ASN A 1 91 ? -12.071 6.763 9.306 1.00 95.44 91 ASN A O 1
ATOM 751 N N . GLN A 1 92 ? -11.809 5.727 7.338 1.00 95.75 92 GLN A N 1
ATOM 752 C CA . GLN A 1 92 ? -12.719 4.623 7.663 1.00 95.75 92 GLN A CA 1
ATOM 753 C C . GLN A 1 92 ? -12.162 3.737 8.787 1.00 95.75 92 GLN A C 1
ATOM 755 O O . GLN A 1 92 ? -12.915 3.377 9.693 1.00 95.75 92 GLN A O 1
ATOM 760 N N . ILE A 1 93 ? -10.862 3.423 8.768 1.00 95.69 93 ILE A N 1
ATOM 761 C CA . ILE A 1 93 ? -10.192 2.659 9.832 1.00 95.69 93 ILE A CA 1
ATOM 762 C C . ILE A 1 93 ? -10.289 3.397 11.169 1.00 95.69 93 ILE A C 1
ATOM 764 O O . ILE A 1 93 ? -10.703 2.793 12.157 1.00 95.69 93 ILE A O 1
ATOM 768 N N . ASP A 1 94 ? -10.007 4.699 11.195 1.00 95.44 94 ASP A N 1
ATOM 769 C CA . ASP A 1 94 ? -10.096 5.509 12.415 1.00 95.44 94 ASP A CA 1
ATOM 770 C C . ASP A 1 94 ? -11.517 5.519 12.995 1.00 95.44 94 ASP A C 1
ATOM 772 O O . ASP A 1 94 ? -11.714 5.430 14.210 1.00 95.44 94 ASP A O 1
ATOM 776 N N . ASN A 1 95 ? -12.534 5.598 12.135 1.00 95.38 95 ASN A N 1
ATOM 777 C CA . ASN A 1 95 ? -13.930 5.540 12.563 1.00 95.38 95 ASN A CA 1
ATOM 778 C C . ASN A 1 95 ? -14.306 4.160 13.116 1.00 95.38 95 ASN A C 1
ATOM 780 O O . ASN A 1 95 ? -14.935 4.078 14.173 1.00 95.38 95 ASN A O 1
ATOM 784 N N . LEU A 1 96 ? -13.893 3.081 12.446 1.00 96.25 96 LEU A N 1
ATOM 785 C CA . LEU A 1 96 ? -14.111 1.716 12.931 1.00 96.25 96 LEU A CA 1
ATOM 786 C C . LEU A 1 96 ? -13.408 1.478 14.270 1.00 96.25 96 LEU A C 1
ATOM 788 O O . LEU A 1 96 ? -13.984 0.852 15.158 1.00 96.25 96 LEU A O 1
ATOM 792 N N . GLN A 1 97 ? -12.204 2.021 14.446 1.00 95.25 97 GLN A N 1
ATOM 793 C CA . GLN A 1 97 ? -11.460 1.920 15.695 1.00 95.25 97 GLN A CA 1
ATOM 794 C C . GLN A 1 97 ? -12.166 2.663 16.835 1.00 95.25 97 GLN A C 1
ATOM 796 O O . GLN A 1 97 ? -12.358 2.089 17.904 1.00 95.25 97 GLN A O 1
ATOM 801 N N . LYS A 1 98 ? -12.675 3.878 16.591 1.00 96.25 98 LYS A N 1
ATOM 802 C CA . LYS A 1 98 ? -13.502 4.602 17.575 1.00 96.25 98 LYS A CA 1
ATOM 803 C C . LYS A 1 98 ? -14.760 3.822 17.967 1.00 96.25 98 LYS A C 1
ATOM 805 O O . LYS A 1 98 ? -15.094 3.769 19.148 1.00 96.25 98 LYS A O 1
ATOM 810 N N . MET A 1 99 ? -15.459 3.216 17.003 1.00 95.50 99 MET A N 1
ATOM 811 C CA . MET A 1 99 ? -16.649 2.400 17.291 1.00 95.50 99 MET A CA 1
ATOM 812 C C . MET A 1 99 ? -16.297 1.149 18.102 1.00 95.50 99 MET A C 1
ATOM 814 O O . MET A 1 99 ? -17.025 0.789 19.028 1.00 95.50 99 MET A O 1
ATOM 818 N N . LEU A 1 100 ? -15.169 0.507 17.791 1.00 96.69 100 LEU A N 1
ATOM 819 C CA . LEU A 1 100 ? -14.675 -0.641 18.543 1.00 96.69 100 LEU A CA 1
ATOM 820 C C . LEU A 1 100 ? -14.354 -0.257 19.993 1.00 96.69 100 LEU A C 1
ATOM 822 O O . LEU A 1 100 ? -14.778 -0.956 20.912 1.00 96.69 100 LEU A O 1
ATOM 826 N N . ASP A 1 101 ? -13.669 0.865 20.203 1.00 97.31 101 ASP A N 1
ATOM 827 C CA . ASP A 1 101 ? -13.339 1.365 21.539 1.00 97.31 101 ASP A CA 1
ATOM 828 C C . ASP A 1 101 ? -14.608 1.678 22.347 1.00 97.31 101 ASP A C 1
ATOM 830 O O . ASP A 1 101 ? -14.721 1.288 23.511 1.00 97.31 101 ASP A O 1
ATOM 834 N N . GLN A 1 102 ? -15.609 2.307 21.721 1.00 96.69 102 GLN A N 1
ATOM 835 C CA . GLN A 1 102 ? -16.918 2.549 22.339 1.00 96.69 102 GLN A CA 1
ATOM 836 C C . GLN A 1 102 ? -17.605 1.240 22.745 1.00 96.69 102 GLN A C 1
ATOM 838 O O . GLN A 1 102 ? -18.101 1.117 23.866 1.00 96.69 102 GLN A O 1
ATOM 843 N N . GLN A 1 103 ? -17.605 0.234 21.868 1.00 95.88 103 GLN A N 1
ATOM 844 C CA . GLN A 1 103 ? -18.198 -1.068 22.163 1.00 95.88 103 GLN A CA 1
ATOM 845 C C . GLN A 1 103 ? -17.469 -1.785 23.309 1.00 95.88 103 GLN A C 1
ATOM 847 O O . GLN A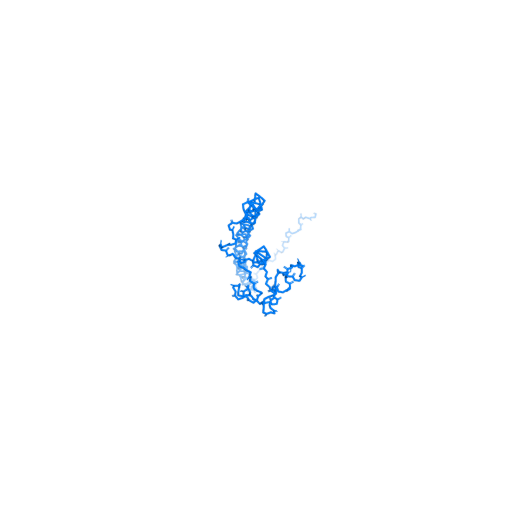 1 103 ? -18.110 -2.405 24.161 1.00 95.88 103 GLN A O 1
ATOM 852 N N . GLN A 1 104 ? -16.138 -1.694 23.363 1.00 95.75 104 GLN A N 1
ATOM 853 C CA . GLN A 1 104 ? -15.351 -2.262 24.455 1.00 95.75 104 GLN A CA 1
ATOM 854 C C . GLN A 1 104 ? -15.665 -1.579 25.790 1.00 95.75 104 GLN A C 1
ATOM 856 O O . GLN A 1 104 ? -15.868 -2.270 26.789 1.00 95.75 104 GLN A O 1
ATOM 861 N N . GLN A 1 105 ? -15.769 -0.247 25.808 1.00 95.62 105 GLN A N 1
ATOM 862 C CA . GLN A 1 105 ? -16.144 0.509 27.007 1.00 95.62 105 GLN A CA 1
ATOM 863 C C . GLN A 1 105 ? -17.540 0.132 27.510 1.00 95.62 105 GLN A C 1
ATOM 865 O O . GLN A 1 105 ? -17.698 -0.174 28.693 1.00 95.62 105 GLN A O 1
ATOM 870 N N . LEU A 1 106 ? -18.529 0.075 26.612 1.00 95.00 106 LEU A N 1
ATOM 871 C CA . LEU A 1 106 ? -19.888 -0.352 26.952 1.00 95.00 106 LEU A CA 1
ATOM 872 C C . LEU A 1 106 ? 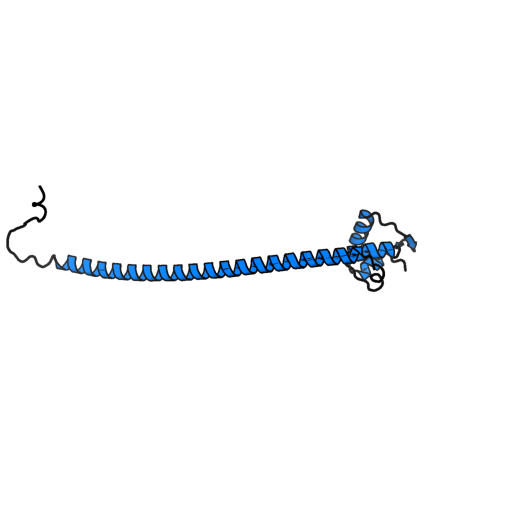-19.902 -1.781 27.503 1.00 95.00 106 LEU A C 1
ATOM 874 O O . LEU A 1 106 ? -20.490 -2.033 28.549 1.00 95.00 106 LEU A O 1
ATOM 878 N N . SER A 1 107 ? -19.167 -2.705 26.879 1.00 93.88 107 SER A N 1
ATOM 879 C CA . SER A 1 107 ? -19.073 -4.085 27.365 1.00 93.88 107 SER A CA 1
ATOM 880 C C . SER A 1 107 ? -18.456 -4.184 28.766 1.00 93.88 107 SER A C 1
ATOM 882 O O . SER A 1 107 ? -18.869 -5.024 29.568 1.00 93.88 107 SER A O 1
ATOM 884 N N . LEU A 1 108 ? -17.470 -3.340 29.088 1.00 94.81 108 LEU A N 1
ATOM 885 C CA . LEU A 1 108 ? -16.899 -3.272 30.436 1.00 94.81 108 LEU A CA 1
ATOM 886 C C . LEU A 1 108 ? -17.904 -2.703 31.445 1.00 94.81 108 LEU A C 1
ATOM 888 O O . LEU A 1 108 ? -18.031 -3.242 32.546 1.00 94.81 108 LEU A O 1
ATOM 892 N N . GLN A 1 109 ? -18.650 -1.665 31.067 1.00 94.94 109 GLN A N 1
ATOM 893 C CA . GLN A 1 109 ? -19.707 -1.090 31.897 1.00 94.94 109 GLN A CA 1
ATOM 894 C C . GLN A 1 109 ? -20.826 -2.105 32.176 1.00 94.94 109 GLN A C 1
ATOM 896 O O . GLN A 1 109 ? -21.223 -2.284 33.329 1.00 94.94 109 GLN A O 1
ATOM 901 N N . ASP A 1 110 ? -21.278 -2.835 31.158 1.00 93.50 110 ASP A N 1
ATOM 902 C CA . ASP A 1 110 ? -22.279 -3.895 31.298 1.00 93.50 110 ASP A CA 1
ATOM 903 C C . ASP A 1 110 ? -21.781 -5.013 32.221 1.00 93.50 110 ASP A C 1
ATOM 905 O O . ASP A 1 110 ? -22.488 -5.449 33.127 1.00 93.50 110 ASP A O 1
ATOM 909 N N . LYS A 1 111 ? -20.524 -5.451 32.070 1.00 94.25 111 LYS A N 1
ATOM 910 C CA . LYS A 1 111 ? -19.929 -6.456 32.968 1.00 94.25 111 LYS A CA 1
ATOM 911 C C . LYS A 1 111 ? -19.904 -5.988 34.424 1.00 94.25 111 LYS A C 1
ATOM 913 O O . LYS A 1 111 ? -20.217 -6.781 35.315 1.00 94.25 111 LYS A O 1
ATOM 918 N N . ASN A 1 112 ? -19.558 -4.725 34.667 1.00 92.62 112 ASN A N 1
ATOM 919 C CA . ASN A 1 112 ? -19.520 -4.156 36.013 1.00 92.62 112 ASN A CA 1
ATOM 920 C C . ASN A 1 112 ? -20.921 -4.076 36.627 1.00 92.62 112 ASN A C 1
ATOM 922 O O . ASN A 1 112 ? -21.130 -4.575 37.731 1.00 92.62 112 ASN A O 1
ATOM 926 N N . THR A 1 113 ? -21.901 -3.545 35.893 1.00 92.69 113 THR A N 1
ATOM 927 C CA . THR A 1 113 ? -23.288 -3.441 36.379 1.00 92.69 113 THR A CA 1
ATOM 928 C C . THR A 1 113 ? -23.908 -4.813 36.650 1.00 92.69 113 THR A C 1
ATOM 930 O O . THR A 1 113 ? -24.538 -5.005 37.690 1.00 92.69 113 THR A O 1
ATOM 933 N N . ILE A 1 114 ? -23.666 -5.806 35.788 1.00 93.44 114 ILE A N 1
ATOM 934 C CA . ILE A 1 114 ? -24.101 -7.193 36.011 1.00 93.44 114 ILE A CA 1
ATOM 935 C C . ILE A 1 114 ? -23.438 -7.777 37.265 1.00 93.44 114 ILE A C 1
ATOM 937 O O . ILE A 1 114 ? -24.093 -8.477 38.039 1.00 93.44 114 ILE A O 1
ATOM 941 N N . SER A 1 115 ? -22.148 -7.511 37.485 1.00 92.62 115 SER A N 1
ATOM 942 C CA . SER A 1 115 ? -21.433 -7.958 38.686 1.00 92.62 115 SER A CA 1
ATOM 943 C C . SER A 1 115 ? -22.040 -7.357 39.958 1.00 92.62 115 SER A C 1
ATOM 945 O O . SER A 1 115 ? -22.355 -8.088 40.898 1.00 92.62 115 SER A O 1
ATOM 947 N N . GLU A 1 116 ? -22.294 -6.048 39.966 1.00 92.56 116 GLU A N 1
ATOM 948 C CA . GLU A 1 116 ? -22.939 -5.353 41.085 1.00 92.56 116 GLU A CA 1
ATOM 949 C C . GLU A 1 116 ? -24.351 -5.884 41.357 1.00 92.56 116 GLU A C 1
ATOM 951 O O . GLU A 1 116 ? -24.716 -6.138 42.506 1.00 92.56 116 GLU A O 1
ATOM 956 N N . GLN A 1 117 ? -25.151 -6.096 40.309 1.00 93.12 117 GLN A N 1
ATOM 957 C CA . GLN A 1 117 ? -26.485 -6.685 40.430 1.00 93.12 117 GLN A CA 1
ATOM 958 C C . GLN A 1 117 ? -26.421 -8.103 41.004 1.00 93.12 117 GLN A C 1
ATOM 960 O O . GLN A 1 117 ? -27.180 -8.430 41.915 1.00 93.12 117 GLN A O 1
ATOM 965 N N . LYS A 1 118 ? -25.479 -8.935 40.541 1.00 93.38 118 LYS A N 1
ATOM 966 C CA . LYS A 1 118 ? -25.257 -10.282 41.088 1.00 93.38 118 LYS A CA 1
ATOM 967 C C . LYS A 1 118 ? -24.873 -10.246 42.565 1.00 93.38 118 LYS A C 1
ATOM 969 O O . LYS A 1 118 ? -25.365 -11.069 43.333 1.00 93.38 118 LYS A O 1
ATOM 974 N N . GLN A 1 119 ? -24.026 -9.303 42.978 1.00 91.75 119 GLN A N 1
ATOM 975 C CA . GLN A 1 119 ? -23.662 -9.134 44.387 1.00 91.75 119 GLN A CA 1
ATOM 976 C C . GLN A 1 119 ? -24.870 -8.731 45.242 1.00 91.75 119 GLN A C 1
ATOM 978 O O . GLN A 1 119 ? -25.099 -9.349 46.280 1.00 91.75 119 GLN A O 1
ATOM 983 N N . LYS A 1 120 ? -25.680 -7.768 44.779 1.00 91.88 120 LYS A N 1
ATOM 984 C CA . LYS A 1 120 ? -26.917 -7.340 45.459 1.00 91.88 120 LYS A CA 1
ATOM 985 C C . LYS A 1 120 ? -27.937 -8.474 45.582 1.00 91.88 120 LYS A C 1
ATOM 987 O O . LYS A 1 120 ? -28.528 -8.657 46.643 1.00 91.88 120 LYS A O 1
ATOM 992 N N . LEU A 1 121 ? -28.120 -9.267 44.524 1.00 91.81 121 LEU A N 1
ATOM 993 C CA . LEU A 1 121 ? -28.997 -10.441 44.559 1.00 91.81 121 LEU A CA 1
ATOM 994 C C . LEU A 1 121 ? -28.493 -11.484 45.558 1.00 91.81 121 LEU A C 1
ATOM 996 O O . LEU A 1 121 ? -29.279 -12.009 46.340 1.00 91.81 121 LEU A O 1
ATOM 1000 N N . LYS A 1 122 ? -27.180 -11.738 45.591 1.00 92.19 122 LYS A N 1
ATOM 1001 C CA . LYS A 1 122 ? -26.577 -12.667 46.553 1.00 92.19 122 LYS A CA 1
ATOM 1002 C C . LYS A 1 122 ? -26.769 -12.202 47.998 1.00 92.19 122 LYS A C 1
ATOM 1004 O O . LYS A 1 122 ? -27.097 -13.021 48.849 1.00 92.19 122 LYS A O 1
ATOM 1009 N N . SER A 1 123 ? -26.585 -10.912 48.288 1.00 88.38 123 SER A N 1
ATOM 1010 C CA . SER A 1 123 ? -26.813 -10.389 49.640 1.00 88.38 123 SER A CA 1
ATOM 1011 C C . SER A 1 123 ? -28.288 -10.443 50.036 1.00 88.38 123 SER A C 1
ATOM 1013 O O . SER A 1 123 ? -28.592 -10.760 51.180 1.00 88.38 123 SER A O 1
ATOM 1015 N N . MET A 1 124 ? -29.204 -10.180 49.099 1.00 89.75 124 MET A N 1
ATOM 1016 C CA . MET A 1 124 ? -30.642 -10.301 49.346 1.00 89.75 124 MET A CA 1
ATOM 1017 C C . MET A 1 124 ? -31.055 -11.753 49.617 1.00 89.75 124 MET A C 1
ATOM 1019 O O . MET A 1 124 ? -31.786 -11.994 50.571 1.00 89.75 124 MET A O 1
ATOM 1023 N N . GLN A 1 125 ? -30.538 -12.716 48.845 1.00 88.00 125 GLN A N 1
ATOM 1024 C CA . GLN A 1 125 ? -30.786 -14.143 49.073 1.00 88.00 125 GLN A CA 1
ATOM 1025 C C . GLN A 1 125 ? -30.337 -14.571 50.474 1.00 88.00 125 GLN A C 1
ATOM 1027 O O . GLN A 1 125 ? -31.104 -15.201 51.188 1.00 88.00 125 GLN A O 1
ATOM 1032 N N . LEU A 1 126 ? -29.141 -14.153 50.907 1.00 85.62 126 LEU A N 1
ATOM 1033 C CA . LEU A 1 126 ? -28.646 -14.448 52.256 1.00 85.62 126 LEU A CA 1
ATOM 1034 C C . LEU A 1 126 ? -29.552 -13.879 53.359 1.00 85.62 126 LEU A C 1
ATOM 1036 O O . LEU A 1 126 ? -29.704 -14.511 54.401 1.00 85.62 126 LEU A O 1
ATOM 1040 N N . MET A 1 127 ? -30.153 -12.701 53.151 1.00 80.44 127 MET A N 1
ATOM 1041 C CA . MET A 1 127 ? -31.118 -12.144 54.106 1.00 80.44 127 MET A CA 1
ATOM 1042 C C . MET A 1 127 ? -32.433 -12.928 54.131 1.00 80.44 127 MET A C 1
ATOM 1044 O O . MET A 1 127 ? -32.972 -13.141 55.212 1.00 80.44 127 MET A O 1
ATOM 1048 N N . ILE A 1 128 ? -32.935 -13.367 52.971 1.00 83.12 128 ILE A N 1
ATOM 1049 C CA . ILE A 1 128 ? -34.140 -14.208 52.877 1.00 83.12 128 ILE A CA 1
ATOM 1050 C C . ILE A 1 128 ? -33.897 -15.543 53.586 1.00 83.12 128 ILE A C 1
ATOM 1052 O O . ILE A 1 128 ? -34.666 -15.895 54.474 1.00 83.12 128 ILE A O 1
ATOM 1056 N N . ASP A 1 129 ? -32.789 -16.223 53.276 1.00 78.31 129 ASP A N 1
ATOM 1057 C CA . ASP A 1 129 ? -32.423 -17.503 53.890 1.00 78.31 129 ASP A CA 1
ATOM 1058 C C . ASP A 1 129 ? -32.268 -17.367 55.417 1.00 78.31 129 ASP A C 1
ATOM 1060 O O . ASP A 1 129 ? -32.669 -18.251 56.172 1.00 78.31 129 ASP A O 1
ATOM 1064 N N . TYR A 1 130 ? -31.706 -16.256 55.913 1.00 73.62 130 TYR A N 1
ATOM 1065 C CA . TYR A 1 130 ? -31.606 -15.998 57.354 1.00 73.62 130 TYR A CA 1
ATOM 1066 C C . TYR A 1 130 ? -32.977 -15.794 58.015 1.00 73.62 130 TYR A C 1
ATOM 1068 O O . TYR A 1 130 ? -33.175 -16.228 59.149 1.00 73.62 130 TYR A O 1
ATOM 1076 N N . ASN A 1 131 ? -33.920 -15.145 57.330 1.00 67.00 131 ASN A N 1
ATOM 1077 C CA . ASN A 1 131 ? -35.263 -14.917 57.859 1.00 67.00 131 ASN A CA 1
ATOM 1078 C C . ASN A 1 131 ? -36.090 -16.215 57.887 1.00 67.00 131 ASN A C 1
ATOM 1080 O O . ASN A 1 131 ? -36.718 -16.498 58.902 1.00 67.00 131 ASN A O 1
ATOM 1084 N N . ASP A 1 132 ? -36.001 -17.041 56.839 1.00 60.25 132 ASP A N 1
ATOM 1085 C CA . ASP A 1 132 ? -36.678 -18.350 56.749 1.00 60.25 132 ASP A CA 1
ATOM 1086 C C . ASP A 1 132 ? -36.203 -19.312 57.859 1.00 60.25 132 ASP A C 1
ATOM 1088 O O . ASP A 1 132 ? -36.991 -20.022 58.476 1.00 60.25 132 ASP A O 1
ATOM 1092 N N . ASN A 1 133 ? -34.909 -19.272 58.205 1.00 58.06 133 ASN A N 1
ATOM 1093 C CA . ASN A 1 133 ? -34.347 -20.070 59.305 1.00 58.06 133 ASN A CA 1
ATOM 1094 C C . ASN A 1 133 ? -34.729 -19.572 60.717 1.00 58.06 133 ASN A C 1
ATOM 1096 O O . ASN A 1 133 ? -34.503 -20.291 61.697 1.00 58.06 133 ASN A O 1
ATOM 1100 N N . ASN A 1 134 ? -35.248 -18.347 60.856 1.00 55.97 134 ASN A N 1
ATOM 1101 C CA . ASN A 1 134 ? -35.711 -17.804 62.139 1.00 55.97 134 ASN A CA 1
ATOM 11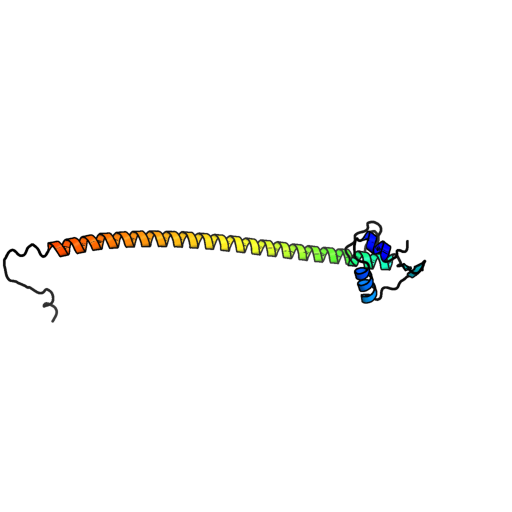02 C C . ASN A 1 134 ? -37.226 -17.964 62.344 1.00 55.97 134 ASN A C 1
ATOM 1104 O O . ASN A 1 134 ? -37.652 -18.031 63.499 1.00 55.97 134 ASN A O 1
ATOM 1108 N N . ASP A 1 135 ? -38.019 -18.085 61.274 1.00 50.00 135 ASP A N 1
ATOM 1109 C CA . ASP A 1 135 ? -39.471 -18.307 61.371 1.00 50.00 135 ASP A CA 1
ATOM 1110 C C . ASP A 1 135 ? -39.825 -19.701 61.937 1.00 50.00 135 ASP A C 1
ATOM 1112 O O . ASP A 1 135 ? -40.852 -19.863 62.593 1.00 50.00 135 ASP A O 1
ATOM 1116 N N . ASP A 1 136 ? -38.924 -20.686 61.832 1.00 50.00 136 ASP A N 1
ATOM 1117 C CA . ASP A 1 136 ? -39.099 -22.033 62.411 1.00 50.00 136 ASP A CA 1
ATOM 1118 C C . ASP A 1 136 ? -38.883 -22.101 63.946 1.00 50.00 136 ASP A C 1
ATOM 1120 O O . ASP A 1 136 ? -38.969 -23.172 64.552 1.00 50.00 136 ASP A O 1
ATOM 1124 N N . LYS A 1 137 ? -38.580 -20.976 64.621 1.00 46.25 137 LYS A N 1
ATOM 1125 C CA . LYS A 1 137 ? -38.310 -20.936 66.079 1.00 46.25 137 LYS A CA 1
ATOM 1126 C C . LYS A 1 137 ? -39.312 -20.151 66.924 1.00 46.25 137 LYS A C 1
ATOM 1128 O O . LYS A 1 137 ? -39.123 -20.060 68.139 1.00 46.25 137 LYS A O 1
ATOM 1133 N N . THR A 1 138 ? -40.403 -19.658 66.346 1.00 43.69 138 THR A N 1
ATOM 1134 C CA . THR A 1 138 ? -41.508 -19.049 67.108 1.00 43.69 138 THR A CA 1
ATOM 1135 C C . THR A 1 138 ? -42.820 -19.808 66.958 1.00 43.69 138 THR A C 1
ATOM 1137 O O . THR A 1 138 ? -43.875 -19.211 66.780 1.00 43.69 138 THR A O 1
ATOM 1140 N N . ASP A 1 139 ? -42.786 -21.128 67.141 1.00 43.25 139 ASP A N 1
ATOM 1141 C CA . ASP A 1 139 ? -43.986 -21.890 67.493 1.00 43.25 139 ASP A CA 1
ATOM 1142 C C . ASP A 1 139 ? -44.246 -21.771 69.004 1.00 43.25 139 ASP A C 1
ATOM 1144 O O . ASP A 1 139 ? -43.934 -22.649 69.812 1.00 43.25 139 ASP A O 1
ATOM 1148 N N . ASN A 1 140 ? -44.833 -20.641 69.408 1.00 41.50 140 ASN A N 1
ATOM 1149 C CA . ASN A 1 140 ? -45.515 -20.532 70.692 1.00 41.50 140 ASN A CA 1
ATOM 1150 C C . ASN A 1 140 ? -46.983 -20.157 70.458 1.00 41.50 140 ASN A C 1
ATOM 1152 O O . ASN A 1 140 ? -47.327 -18.991 70.304 1.00 41.50 140 ASN A O 1
ATOM 1156 N N . LYS A 1 141 ? -47.808 -21.210 70.384 1.00 48.06 141 LYS A N 1
ATOM 1157 C CA . LYS A 1 141 ? -49.255 -21.301 70.652 1.00 48.06 141 LYS A CA 1
ATOM 1158 C C . LYS A 1 141 ? -50.038 -19.974 70.648 1.00 48.06 141 LYS A C 1
ATOM 1160 O O . LYS A 1 141 ? -49.984 -19.254 71.637 1.00 48.06 141 LYS A O 1
ATOM 1165 N N . ASN A 1 142 ? -50.893 -19.750 69.644 1.00 42.56 142 ASN A N 1
ATOM 1166 C CA . ASN A 1 142 ? -52.359 -19.866 69.776 1.00 42.56 142 ASN A CA 1
ATOM 1167 C C . ASN A 1 142 ? -53.116 -19.383 68.520 1.00 42.56 142 ASN A C 1
ATOM 1169 O O . ASN A 1 142 ? -52.696 -18.463 67.830 1.00 42.56 142 ASN A O 1
ATOM 1173 N N . ASP A 1 143 ? -54.292 -19.983 68.329 1.00 41.34 143 ASP A N 1
ATOM 1174 C CA . ASP A 1 143 ? -55.482 -19.424 67.671 1.00 41.34 143 ASP A CA 1
ATOM 1175 C C . ASP A 1 143 ? -55.564 -19.392 66.131 1.00 41.34 143 ASP A C 1
ATOM 1177 O O . ASP A 1 143 ? -55.367 -18.400 65.438 1.00 41.34 143 ASP A O 1
ATOM 1181 N N . ASN A 1 144 ? -55.999 -20.540 65.601 1.00 52.38 144 ASN A N 1
ATOM 1182 C CA . ASN A 1 144 ? -57.281 -20.680 64.898 1.00 52.38 144 ASN A CA 1
ATOM 1183 C C . ASN A 1 144 ? -57.797 -19.427 64.157 1.00 52.38 144 ASN A C 1
ATOM 1185 O O . ASN A 1 144 ? -58.556 -18.668 64.739 1.00 52.38 144 ASN A O 1
ATOM 1189 N N . LEU A 1 145 ? -57.455 -19.264 62.868 1.00 55.09 145 LEU A N 1
ATOM 1190 C CA . LEU A 1 145 ? -58.330 -18.737 61.796 1.00 55.09 145 LEU A CA 1
ATOM 1191 C C . LEU A 1 145 ? -57.539 -18.587 60.481 1.00 55.09 145 LEU A C 1
ATOM 1193 O O . LEU A 1 145 ? -57.114 -17.501 60.091 1.00 55.09 145 LEU A O 1
ATOM 1197 N N . LYS A 1 146 ? -57.392 -19.684 59.725 1.00 56.44 146 LYS A N 1
ATOM 1198 C CA . LYS A 1 146 ? -56.926 -19.626 58.327 1.00 56.44 146 LYS A CA 1
ATOM 1199 C C . LYS A 1 146 ? -58.027 -19.032 57.436 1.00 56.44 146 LYS A C 1
ATOM 1201 O O . LYS A 1 146 ? -58.740 -19.757 56.746 1.00 56.44 146 LYS A O 1
ATOM 1206 N N . LYS A 1 147 ? -58.181 -17.705 57.430 1.00 61.28 147 LYS A N 1
ATOM 1207 C CA . LYS A 1 147 ? -58.989 -16.999 56.423 1.00 61.28 147 LYS A CA 1
ATOM 1208 C C . LYS A 1 147 ? -58.170 -16.847 55.143 1.00 61.28 147 LYS A C 1
ATOM 1210 O O . LYS A 1 147 ? -57.278 -16.014 55.047 1.00 61.28 147 LYS A O 1
ATOM 1215 N N . HIS A 1 148 ? -58.455 -17.698 54.162 1.00 64.62 148 HIS A N 1
ATOM 1216 C CA . HIS A 1 148 ? -57.875 -17.603 52.825 1.00 64.62 148 HIS A CA 1
ATOM 1217 C C . HIS A 1 148 ? -58.540 -16.470 52.027 1.00 64.62 148 HIS A C 1
ATOM 1219 O O . HIS A 1 148 ? -59.706 -16.556 51.652 1.00 64.62 148 HIS A O 1
ATOM 1225 N N . TRP A 1 149 ? -57.750 -15.441 51.731 1.00 63.12 149 TRP A N 1
ATOM 1226 C CA . TRP A 1 149 ? -57.992 -14.288 50.856 1.00 63.12 149 TRP A CA 1
ATOM 1227 C C . TRP A 1 149 ? -58.470 -14.581 49.413 1.00 63.12 149 TRP A C 1
ATOM 1229 O O . TRP A 1 149 ? -58.871 -13.654 48.719 1.00 63.12 149 TRP A O 1
ATOM 1239 N N . TRP A 1 150 ? -58.515 -15.843 48.968 1.00 66.81 150 TRP A N 1
ATOM 1240 C CA . TRP A 1 150 ? -58.903 -16.226 47.596 1.00 66.81 150 TRP A CA 1
ATOM 1241 C C . TRP A 1 150 ? -60.384 -16.615 47.429 1.00 66.81 150 TRP A C 1
ATOM 1243 O O . TRP A 1 150 ? -60.803 -16.960 46.332 1.00 66.81 150 TRP A O 1
ATOM 1253 N N . LYS A 1 151 ? -61.206 -16.576 48.487 1.00 57.88 151 LYS A N 1
ATOM 1254 C CA . LYS A 1 151 ? -62.615 -17.026 48.428 1.00 57.88 151 LYS A CA 1
ATOM 1255 C C . LYS A 1 151 ? -63.641 -15.963 47.994 1.00 57.88 151 LYS A C 1
ATOM 1257 O O . LYS A 1 151 ? -64.833 -16.229 48.071 1.00 57.88 151 LYS A O 1
ATOM 1262 N N . PHE A 1 152 ? -63.205 -14.786 47.546 1.00 57.00 152 PHE A N 1
ATOM 1263 C CA . PHE A 1 152 ? -64.098 -13.687 47.135 1.00 57.00 152 PHE A CA 1
ATOM 1264 C C . PHE A 1 152 ? -64.331 -13.578 45.619 1.00 57.00 152 PHE A C 1
ATOM 1266 O O . PHE A 1 152 ? -64.982 -12.637 45.181 1.00 57.00 152 PHE A O 1
ATOM 1273 N N . TRP A 1 153 ? -63.824 -14.520 44.820 1.00 47.50 153 TRP A N 1
ATOM 1274 C CA . TRP A 1 153 ? -63.977 -14.516 43.360 1.00 47.50 153 TRP A CA 1
ATOM 1275 C C . T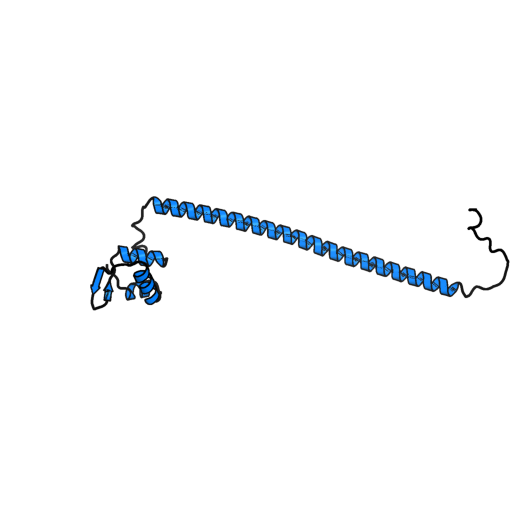RP A 1 153 ? -64.570 -15.830 42.844 1.00 47.50 153 TRP A C 1
ATOM 1277 O O . TRP A 1 153 ? -63.913 -16.580 42.124 1.00 47.50 153 TRP A O 1
ATOM 1287 N N . ILE A 1 154 ? -65.816 -16.106 43.235 1.00 47.78 154 ILE A N 1
ATOM 1288 C CA . ILE A 1 154 ? -66.716 -17.040 42.546 1.00 47.78 154 ILE A CA 1
ATOM 1289 C C . ILE A 1 154 ? -68.125 -16.464 42.542 1.00 47.78 154 ILE A C 1
ATOM 1291 O O . ILE A 1 154 ? -68.515 -15.894 43.587 1.00 47.78 154 ILE A O 1
#

Sequence (154 aa):
MNKTIKQMADIMGINKLRIYRFIDKNDIKSSKTINGAKTYDKTAQTLIYNNFGYQNDDYIKGSDNKADKNIIEEKNEFIKFIKDEVEEKNNQIDNLQKMLDQQQQLSLQDKNTISEQKQKLKSMQLMIDYNDNNDDKTDNKNDNLKKHWWKFWI